Protein 3C0F (pdb70)

Structure (mmCIF, N/CA/C/O backbone):
data_3C0F
#
_entry.id   3C0F
#
_cell.length_a   49.737
_cell.length_b   49.737
_cell.length_c   106.462
_cell.angle_alpha   90.00
_cell.angle_beta   90.00
_cell.angle_gamma   90.00
#
_symmetry.space_group_name_H-M   'P 41 21 2'
#
loop_
_entity.id
_entity.type
_entity.pdbx_description
1 polymer 'Uncharacterized protein AF_1514'
2 water water
#
loop_
_atom_site.group_PDB
_atom_site.id
_atom_site.type_symbol
_atom_site.label_atom_id
_atom_site.label_alt_id
_atom_site.label_comp_id
_atom_site.label_asym_id
_atom_site.label_entity_id
_atom_site.label_seq_id
_atom_site.pdbx_PDB_ins_code
_atom_site.Cartn_x
_atom_site.Cartn_y
_atom_site.Cartn_z
_atom_site.occupancy
_atom_site.B_iso_or_equiv
_atom_site.auth_seq_id
_atom_site.auth_comp_id
_atom_site.auth_asym_id
_atom_site.auth_atom_id
_atom_site.pdbx_PDB_model_num
ATOM 1 N N . ILE A 1 3 ? 20.360 31.982 -13.438 1.00 20.00 3 ILE B N 1
ATOM 2 C CA . ILE A 1 3 ? 20.132 31.821 -12.007 1.00 20.00 3 ILE B CA 1
ATOM 3 C C . ILE A 1 3 ? 18.915 30.942 -11.739 1.00 20.00 3 ILE B C 1
ATOM 4 O O . ILE A 1 3 ? 17.817 31.201 -12.258 1.00 17.35 3 ILE B O 1
ATOM 6 N N . MET A 1 4 ? 19.121 29.889 -10.958 1.00 16.66 4 MET B N 1
ATOM 7 C CA . MET A 1 4 ? 18.076 28.932 -10.601 1.00 16.27 4 MET B CA 1
ATOM 8 C C . MET A 1 4 ? 18.168 28.608 -9.110 1.00 15.66 4 MET B C 1
ATOM 9 O O . MET A 1 4 ? 19.134 28.995 -8.450 1.00 15.49 4 MET B O 1
ATOM 14 N N . ASP A 1 5 ? 17.172 27.894 -8.589 1.00 15.16 5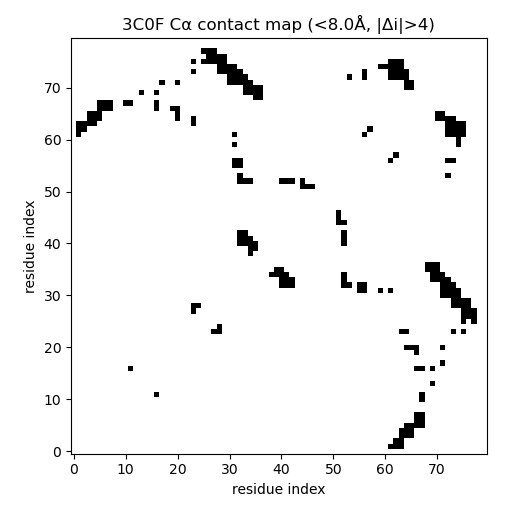 ASP B N 1
ATOM 15 C CA . ASP A 1 5 ? 17.237 27.375 -7.220 1.00 14.91 5 ASP B CA 1
ATOM 16 C C . ASP A 1 5 ? 18.441 26.445 -7.075 1.00 14.63 5 ASP B C 1
ATOM 17 O O . ASP A 1 5 ? 18.775 25.699 -8.002 1.00 14.14 5 ASP B O 1
ATOM 22 N N . GLU A 1 6 ? 19.097 26.509 -5.919 1.00 14.51 6 GLU B N 1
ATOM 23 C CA . GLU A 1 6 ? 20.336 25.764 -5.690 1.00 14.84 6 GLU B CA 1
ATOM 24 C C . GLU A 1 6 ? 20.326 25.018 -4.362 1.00 14.51 6 GLU B C 1
ATOM 25 O O . GLU A 1 6 ? 19.823 25.519 -3.356 1.00 14.47 6 GLU B O 1
ATOM 31 N N . ILE A 1 7 ? 20.893 23.817 -4.372 1.00 14.51 7 ILE B N 1
ATOM 32 C CA . ILE A 1 7 ? 21.096 23.039 -3.152 1.00 14.44 7 ILE B CA 1
ATOM 33 C C . ILE A 1 7 ? 22.551 22.578 -3.145 1.00 14.74 7 ILE B C 1
ATOM 34 O O . ILE A 1 7 ? 23.008 21.927 -4.090 1.00 15.00 7 ILE B O 1
ATOM 50 N N . VAL A 1 9 ? 25.365 20.477 -1.109 1.00 14.84 9 VAL B N 1
ATOM 51 C CA . VAL A 1 9 ? 25.607 19.464 -0.086 1.00 14.87 9 VAL B CA 1
ATOM 52 C C . VAL A 1 9 ? 27.110 19.311 0.156 1.00 14.91 9 VAL B C 1
ATOM 53 O O . VAL A 1 9 ? 27.882 19.115 -0.785 1.00 14.86 9 VAL B O 1
ATOM 57 N N . ASN A 1 10 ? 27.505 19.420 1.422 1.00 14.97 10 ASN B N 1
ATOM 58 C CA . ASN A 1 10 ? 28.890 19.231 1.847 1.00 15.39 10 ASN B CA 1
ATOM 59 C C . ASN A 1 10 ? 28.982 18.087 2.850 1.00 15.38 10 ASN B C 1
ATOM 60 O O . ASN A 1 10 ? 28.611 18.236 4.018 1.00 15.04 10 ASN B O 1
ATOM 65 N N . LEU A 1 11 ? 29.456 16.939 2.375 1.00 15.71 11 LEU B N 1
ATOM 66 C CA . LEU A 1 11 ? 29.568 15.741 3.200 1.00 16.10 11 LEU B CA 1
ATOM 67 C C . LEU A 1 11 ? 31.002 15.539 3.661 1.00 16.37 11 LEU B C 1
ATOM 68 O O . LEU A 1 11 ? 31.949 15.798 2.911 1.00 16.25 11 LEU B O 1
ATOM 73 N N . GLN A 1 12 ? 31.151 15.079 4.901 1.00 16.67 12 GLN B N 1
ATOM 74 C CA . GLN A 1 12 ? 32.466 14.809 5.482 1.00 17.18 12 GLN B CA 1
ATOM 75 C C . GLN A 1 12 ? 33.209 13.692 4.747 1.00 17.28 12 GLN B C 1
ATOM 76 O O . GLN A 1 12 ? 34.431 13.748 4.591 1.00 17.38 12 GLN B O 1
ATOM 82 N N . LYS A 1 13 ? 32.465 12.689 4.289 1.00 17.34 13 LYS B N 1
ATOM 83 C CA . LYS A 1 13 ? 33.053 11.571 3.561 1.00 17.49 13 LYS B CA 1
ATOM 84 C C . LYS A 1 13 ? 33.306 11.921 2.094 1.00 17.61 13 LYS B C 1
ATOM 85 O O . LYS A 1 13 ? 32.684 12.836 1.543 1.00 17.35 13 LYS B O 1
ATOM 91 N N . GLU A 1 14 ? 34.230 11.191 1.477 1.00 17.67 14 GLU B N 1
ATOM 92 C CA . GLU A 1 14 ? 34.483 11.315 0.047 1.00 18.04 14 GLU B CA 1
ATOM 93 C C . GLU A 1 14 ? 33.434 10.527 -0.730 1.00 18.10 14 GLU B C 1
ATOM 94 O O . GLU A 1 14 ? 33.023 9.441 -0.307 1.00 18.24 14 GLU B O 1
ATOM 100 N N . VAL A 1 15 ? 32.995 11.088 -1.855 1.00 18.01 15 VAL B N 1
ATOM 101 C CA . VAL A 1 15 ? 31.979 10.455 -2.693 1.00 17.93 15 VAL B CA 1
ATOM 102 C C . VAL A 1 15 ? 32.468 10.218 -4.119 1.00 17.84 15 VAL B C 1
ATOM 103 O O . VAL A 1 15 ? 33.235 11.016 -4.669 1.00 17.88 15 VAL B O 1
ATOM 107 N N . SER A 1 16 ? 32.018 9.111 -4.701 1.00 17.49 16 SER B N 1
ATOM 108 C CA . SER A 1 16 ? 32.243 8.818 -6.110 1.00 17.37 16 SER B CA 1
ATOM 109 C C . SER A 1 16 ? 31.183 9.530 -6.940 1.00 17.32 16 SER B C 1
ATOM 110 O O . SER A 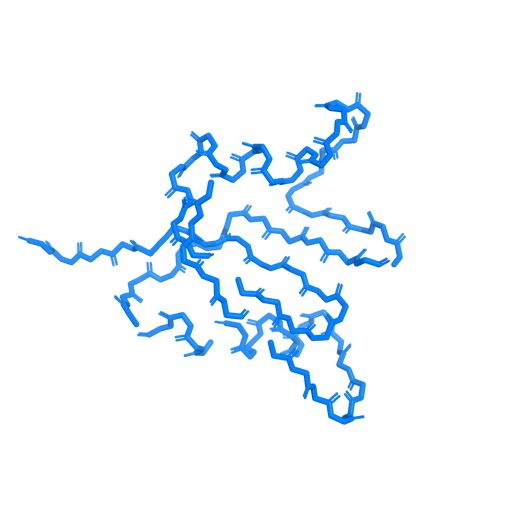1 16 ? 30.221 10.075 -6.391 1.00 17.11 16 SER B O 1
ATOM 113 N N . LEU A 1 17 ? 31.355 9.522 -8.259 1.00 17.15 17 LEU B N 1
ATOM 114 C CA . LEU A 1 17 ? 30.363 10.107 -9.158 1.00 17.09 17 LEU B CA 1
ATOM 115 C C . LEU A 1 17 ? 28.990 9.446 -8.984 1.00 17.11 17 LEU B C 1
ATOM 116 O O . LEU A 1 17 ? 27.977 10.141 -8.885 1.00 16.91 17 LEU B O 1
ATOM 121 N N . GLU A 1 18 ? 28.974 8.113 -8.931 1.00 17.18 18 GLU B N 1
ATOM 122 C CA . GLU A 1 18 ? 27.738 7.342 -8.764 1.00 17.44 18 GLU B CA 1
ATOM 123 C C . GLU A 1 18 ? 27.042 7.675 -7.440 1.00 17.29 18 GLU B C 1
ATOM 124 O O . GLU A 1 18 ? 25.832 7.903 -7.408 1.00 16.97 18 GLU B O 1
ATOM 130 N N . GLU A 1 19 ? 27.820 7.704 -6.360 1.00 17.16 19 GLU B N 1
ATOM 131 C CA . GLU A 1 19 ? 27.301 8.039 -5.035 1.00 17.40 19 GLU B CA 1
ATOM 132 C C . GLU A 1 19 ? 26.722 9.452 -4.986 1.00 17.08 19 GLU B C 1
ATOM 133 O O . GLU A 1 19 ? 25.632 9.657 -4.443 1.00 17.07 19 GLU B O 1
ATOM 139 N N . ALA A 1 20 ? 27.452 10.411 -5.559 1.00 16.70 20 ALA B N 1
ATOM 140 C CA . ALA A 1 20 ? 27.018 11.806 -5.601 1.00 16.47 20 ALA B CA 1
ATOM 141 C C . ALA A 1 20 ? 25.741 11.981 -6.423 1.00 16.00 20 ALA B C 1
ATOM 142 O O . ALA A 1 20 ? 24.846 12.741 -6.033 1.00 15.70 20 ALA B O 1
ATOM 144 N N . GLU A 1 21 ? 25.662 11.278 -7.553 1.00 15.53 21 GLU B N 1
ATOM 145 C CA . GLU A 1 21 ? 24.477 11.324 -8.409 1.00 15.34 21 GLU B CA 1
ATOM 146 C C . GLU A 1 21 ? 23.248 10.768 -7.696 1.00 15.19 21 GLU B C 1
ATOM 147 O O . GLU A 1 21 ? 22.167 11.353 -7.775 1.00 14.66 21 GLU B O 1
ATOM 153 N N . ARG A 1 22 ? 23.430 9.652 -6.992 1.00 15.34 22 ARG B N 1
ATOM 154 C CA . ARG A 1 22 ? 22.356 9.050 -6.197 1.00 15.57 22 ARG B CA 1
ATOM 155 C C . ARG A 1 22 ? 21.853 10.021 -5.121 1.00 15.48 22 ARG B C 1
ATOM 156 O O . ARG A 1 22 ? 20.641 10.199 -4.969 1.00 15.10 22 ARG B O 1
ATOM 164 N N . TYR A 1 23 ? 22.784 10.655 -4.402 1.00 15.31 23 TYR B N 1
ATOM 165 C CA . TYR A 1 23 ? 22.456 11.693 -3.408 1.00 15.52 23 TYR B CA 1
ATOM 166 C C . TYR A 1 23 ? 21.647 12.844 -4.019 1.00 15.50 23 TYR B C 1
ATOM 167 O O . TYR A 1 23 ? 20.632 13.273 -3.454 1.00 15.37 23 TYR B O 1
ATOM 176 N N . ALA A 1 24 ? 22.107 13.332 -5.171 1.00 15.17 24 ALA B N 1
ATOM 177 C CA . ALA A 1 24 ? 21.456 14.430 -5.889 1.00 15.24 24 ALA B CA 1
ATOM 178 C C . ALA A 1 24 ? 20.055 14.060 -6.385 1.00 15.28 24 ALA B C 1
ATOM 179 O O . ALA A 1 24 ? 19.108 14.829 -6.200 1.00 14.94 24 ALA B O 1
ATOM 192 N N . ASN A 1 26 ? 18.146 11.708 -5.259 1.00 15.08 26 ASN B N 1
ATOM 193 C CA . ASN A 1 26 ? 17.299 11.527 -4.083 1.00 15.39 26 ASN B CA 1
ATOM 194 C C . ASN A 1 26 ? 16.716 12.837 -3.560 1.00 15.17 26 ASN B C 1
ATOM 195 O O . ASN A 1 26 ? 15.529 12.904 -3.241 1.00 15.29 26 ASN B O 1
ATOM 200 N N . ILE A 1 27 ? 17.549 13.876 -3.497 1.00 14.75 27 ILE B N 1
ATOM 201 C CA . ILE A 1 27 ? 17.095 15.216 -3.111 1.00 14.64 27 ILE B CA 1
ATOM 202 C C . ILE A 1 27 ? 16.112 15.799 -4.130 1.00 14.56 27 ILE B C 1
ATOM 203 O O . ILE A 1 27 ? 15.037 16.275 -3.751 1.00 14.39 27 ILE B O 1
ATOM 208 N N . ALA A 1 28 ? 16.486 15.754 -5.410 1.00 14.57 28 ALA B N 1
ATOM 209 C CA . ALA A 1 28 ? 15.641 16.254 -6.503 1.00 14.45 28 ALA B CA 1
ATOM 210 C C . ALA A 1 28 ? 14.232 15.656 -6.487 1.00 14.34 28 ALA B C 1
ATOM 211 O O . ALA A 1 28 ? 13.252 16.351 -6.778 1.00 14.25 28 ALA B O 1
ATOM 213 N N . SER A 1 29 ? 14.142 14.376 -6.123 1.00 14.33 29 SER B N 1
ATOM 214 C CA . SER A 1 29 ? 12.891 13.615 -6.190 1.00 14.35 29 SER B CA 1
ATOM 215 C C . SER A 1 29 ? 11.770 14.140 -5.277 1.00 14.20 29 SER B C 1
ATOM 216 O O . SER A 1 29 ? 10.597 13.845 -5.505 1.00 13.81 29 SER B O 1
ATOM 230 N N . TYR A 1 31 ? 10.876 17.138 -5.176 1.00 13.67 31 TYR B N 1
ATOM 231 C CA . TYR A 1 31 ? 10.293 18.311 -5.840 1.00 13.34 31 TYR B CA 1
ATOM 232 C C . TYR A 1 31 ? 9.556 17.988 -7.135 1.00 13.00 31 TYR B C 1
ATOM 233 O O . TYR A 1 31 ? 8.802 18.814 -7.655 1.00 12.67 31 TYR B O 1
ATOM 242 N N . GLY A 1 32 ? 9.758 16.774 -7.633 1.00 12.47 32 GLY B N 1
ATOM 243 C CA . GLY A 1 32 ? 9.095 16.319 -8.847 1.00 12.23 32 GLY B CA 1
ATOM 244 C C . GLY A 1 32 ? 9.962 15.342 -9.608 1.00 11.88 32 GLY B C 1
ATOM 245 O O . GLY A 1 32 ? 10.855 14.710 -9.035 1.00 12.02 32 GLY B O 1
ATOM 246 N N . ASP A 1 33 ? 9.689 15.222 -10.903 1.00 11.54 33 ASP B N 1
ATOM 247 C CA . ASP A 1 33 ? 10.413 14.318 -11.786 1.00 11.33 33 ASP B CA 1
ATOM 248 C C . ASP A 1 33 ? 11.734 14.963 -12.221 1.00 11.42 33 ASP B C 1
ATOM 249 O O . ASP A 1 33 ? 11.745 15.885 -13.042 1.00 11.44 33 ASP B O 1
ATOM 254 N N . GLY A 1 34 ? 12.837 14.461 -11.669 1.00 11.38 34 GLY B N 1
ATOM 255 C CA . GLY A 1 34 ? 14.163 15.032 -11.900 1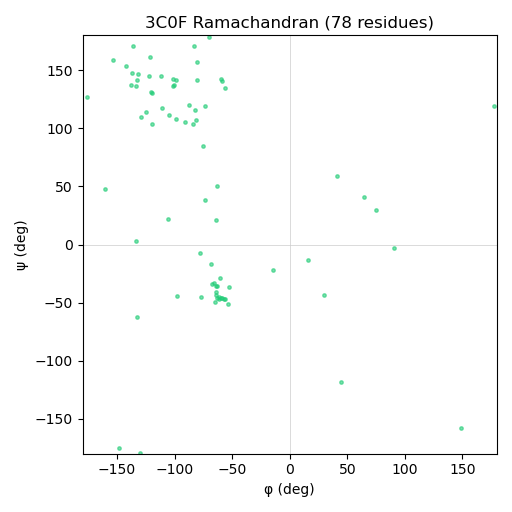.00 12.01 34 GLY B CA 1
ATOM 256 C C . GLY A 1 34 ? 14.824 14.535 -13.172 1.00 12.40 34 GLY B C 1
ATOM 257 O O . GLY A 1 34 ? 15.322 13.408 -13.224 1.00 12.47 34 GLY B O 1
ATOM 258 N N . ILE A 1 35 ? 14.820 15.379 -14.200 1.00 12.55 35 ILE B N 1
ATOM 259 C CA . ILE A 1 35 ? 15.507 15.076 -15.452 1.00 12.85 35 ILE B CA 1
ATOM 260 C C . ILE A 1 35 ? 16.933 15.617 -15.361 1.00 12.87 35 ILE B C 1
ATOM 261 O O . ILE A 1 35 ? 17.149 16.829 -15.440 1.00 13.03 35 ILE B O 1
ATOM 266 N N . LEU A 1 36 ? 17.899 14.720 -15.185 1.00 12.67 36 LEU B N 1
ATOM 267 C CA . LEU A 1 36 ? 19.301 15.125 -15.099 1.00 12.72 36 LEU B CA 1
ATOM 268 C C . LEU A 1 36 ? 19.830 15.521 -16.473 1.00 12.59 36 LEU B C 1
ATOM 269 O O . LEU A 1 36 ? 19.847 14.709 -17.403 1.00 12.67 36 LEU B O 1
ATOM 274 N N . LEU A 1 37 ? 20.261 16.774 -16.587 1.00 12.46 37 LEU B N 1
ATOM 275 C CA . LEU A 1 37 ? 20.708 17.325 -17.865 1.00 12.76 37 LEU B CA 1
ATOM 276 C C . LEU A 1 37 ? 22.228 17.287 -18.027 1.00 12.59 37 LEU B C 1
ATOM 277 O O . LEU A 1 37 ? 22.732 16.927 -19.091 1.00 12.96 37 LEU B O 1
ATOM 282 N N . SER A 1 38 ? 22.953 17.661 -16.976 1.00 12.48 38 SER B N 1
ATOM 283 C CA . SER A 1 38 ? 24.414 17.688 -17.034 1.00 12.24 38 SER B CA 1
ATOM 284 C C . SER A 1 38 ? 25.067 17.495 -15.668 1.00 12.30 38 SER B C 1
ATOM 285 O O . SER A 1 38 ? 24.441 17.715 -14.629 1.00 11.93 38 SER B O 1
ATOM 288 N N . VAL A 1 39 ? 26.328 17.076 -15.692 1.00 12.37 39 VAL B N 1
ATOM 289 C CA . VAL A 1 39 ? 27.131 16.915 -14.484 1.00 12.44 39 VAL B CA 1
ATOM 290 C C . VAL A 1 39 ? 28.530 17.471 -14.731 1.00 12.43 39 VAL B C 1
ATOM 291 O O . VAL A 1 39 ? 29.039 17.413 -15.852 1.00 12.38 39 VAL B O 1
ATOM 295 N N . HIS A 1 40 ? 29.129 18.017 -13.679 1.00 12.36 40 HIS B N 1
ATOM 296 C CA . HIS A 1 40 ? 30.506 18.485 -13.717 1.00 12.56 40 HIS B CA 1
ATOM 297 C C . HIS A 1 40 ? 31.231 18.086 -12.440 1.00 12.49 40 HIS B C 1
ATOM 298 O O . HIS A 1 40 ? 30.677 18.185 -11.344 1.00 12.62 40 HIS B O 1
ATOM 305 N N . ASP A 1 41 ? 32.468 17.625 -12.602 1.00 12.24 41 ASP B N 1
ATOM 306 C CA . ASP A 1 4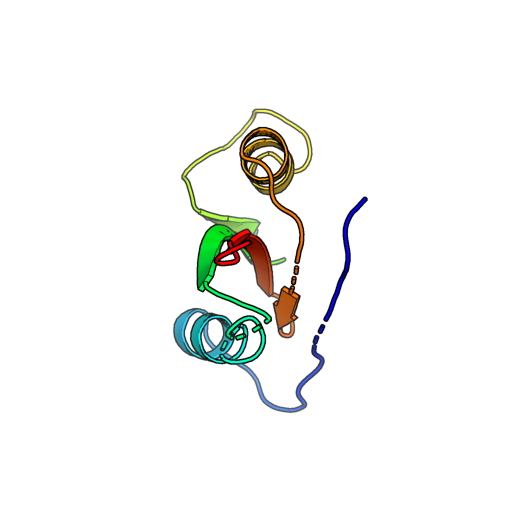1 ? 33.351 17.314 -11.485 1.00 12.09 41 ASP B CA 1
ATOM 307 C C . ASP A 1 41 ? 34.369 18.450 -11.408 1.00 12.29 41 ASP B C 1
ATOM 308 O O . ASP A 1 41 ? 35.208 18.595 -12.301 1.00 12.07 41 ASP B O 1
ATOM 313 N N . SER A 1 42 ? 34.283 19.254 -10.352 1.00 12.43 42 SER B N 1
ATOM 314 C CA . SER A 1 42 ? 35.185 20.402 -10.174 1.00 12.68 42 SER B CA 1
ATOM 315 C C . SER A 1 42 ? 36.619 20.026 -9.776 1.00 12.85 42 SER B C 1
ATOM 316 O O . SER A 1 42 ? 37.525 20.860 -9.857 1.00 12.83 42 SER B O 1
ATOM 330 N N . THR A 1 44 ? 38.231 17.154 -11.168 1.00 13.19 44 THR B N 1
ATOM 331 C CA . THR A 1 44 ? 38.883 16.547 -12.341 1.00 13.11 44 THR B CA 1
ATOM 332 C C . THR A 1 44 ? 38.640 17.313 -13.639 1.00 13.18 44 THR B C 1
ATOM 333 O O . THR A 1 44 ? 39.396 17.166 -14.604 1.00 13.41 44 THR B O 1
ATOM 337 N N . GLY A 1 45 ? 37.573 18.107 -13.669 1.00 13.16 45 GLY B N 1
ATOM 338 C CA . GLY A 1 45 ? 37.180 18.829 -14.874 1.00 13.18 45 GLY B CA 1
ATOM 339 C C . GLY A 1 45 ? 36.220 18.051 -15.760 1.00 13.33 45 GLY B C 1
ATOM 340 O O . GLY A 1 45 ? 35.761 18.565 -16.780 1.00 13.56 45 GLY B O 1
ATOM 341 N N . TYR A 1 46 ? 35.917 16.813 -15.371 1.00 13.22 46 TYR B N 1
ATOM 342 C CA . TYR A 1 46 ? 34.984 15.968 -16.116 1.00 13.42 46 TYR B CA 1
ATOM 343 C C . TYR A 1 46 ? 33.603 16.603 -16.233 1.00 12.94 46 TYR B C 1
ATOM 344 O O . TYR A 1 46 ? 33.111 17.224 -15.287 1.00 12.60 46 TYR B O 1
ATOM 353 N N . ARG A 1 47 ? 32.988 16.450 -17.403 1.00 12.53 47 ARG B N 1
ATOM 354 C CA . ARG A 1 47 ? 3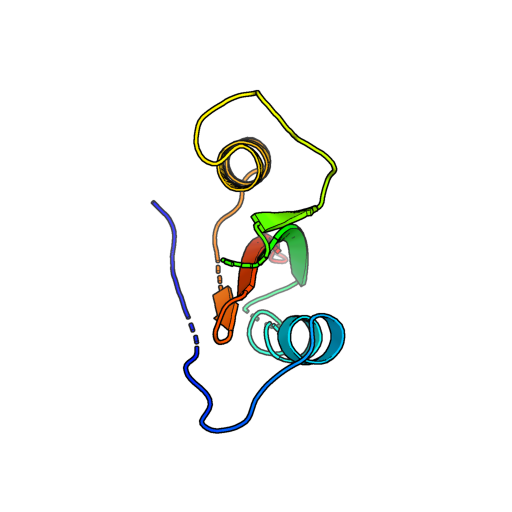1.583 16.809 -17.566 1.00 12.52 47 ARG B CA 1
ATOM 355 C C . ARG A 1 47 ? 30.844 15.837 -18.480 1.00 12.70 47 ARG B C 1
ATOM 356 O O . ARG A 1 47 ? 31.447 15.188 -19.339 1.00 12.64 47 ARG B O 1
ATOM 364 N N . ALA A 1 48 ? 29.538 15.736 -18.260 1.00 12.89 48 ALA B N 1
ATOM 365 C CA . ALA A 1 48 ? 28.633 15.030 -19.156 1.00 13.18 48 ALA B CA 1
ATOM 366 C C . ALA A 1 48 ? 27.429 15.946 -19.373 1.00 13.57 48 ALA B C 1
ATOM 367 O O . ALA A 1 48 ? 26.955 16.565 -18.420 1.00 13.29 48 ALA B O 1
ATOM 369 N N . PRO A 1 49 ? 26.947 16.065 -20.626 1.00 13.96 49 PRO B N 1
ATOM 370 C CA . PRO A 1 49 ? 27.433 15.367 -21.821 1.00 14.33 49 PRO B CA 1
ATOM 371 C C . PRO A 1 49 ? 28.809 15.859 -22.275 1.00 14.88 49 PRO B C 1
ATOM 372 O O . PRO A 1 49 ? 29.373 16.784 -21.677 1.00 14.35 49 PRO B O 1
ATOM 376 N N . GLU A 1 50 ? 29.329 15.243 -23.333 1.00 15.51 50 GLU B N 1
ATOM 377 C CA . GLU A 1 50 ? 30.673 15.525 -23.819 1.00 16.66 50 GLU B CA 1
ATOM 378 C C . GLU A 1 50 ? 30.727 16.858 -24.573 1.00 17.29 50 GLU B C 1
ATOM 379 O O . GLU A 1 50 ? 30.616 16.897 -25.803 1.00 17.04 50 GLU B O 1
ATOM 385 N N . VAL A 1 51 ? 30.883 17.944 -23.818 1.00 18.39 51 VAL B N 1
ATOM 386 C CA . VAL A 1 51 ? 30.997 19.291 -24.385 1.00 19.28 51 VAL B CA 1
ATOM 387 C C . VAL A 1 51 ? 32.276 19.977 -23.897 1.00 19.95 51 VAL B C 1
ATOM 388 O O . VAL A 1 51 ? 32.430 20.250 -22.703 1.00 19.90 51 VAL B O 1
ATOM 392 N N . TYR A 1 52 ? 33.180 20.227 -24.837 1.00 20.61 52 TYR B N 1
ATOM 393 C CA . TYR A 1 52 ? 34.492 20.749 -24.544 1.00 21.56 52 TYR B CA 1
ATOM 394 C C . TYR A 1 52 ? 34.805 21.916 -25.460 1.00 22.03 52 TYR B C 1
ATOM 395 O O . TYR A 1 52 ? 34.384 21.951 -26.601 1.00 22.15 52 TYR B O 1
ATOM 404 N N . CYS A 1 53 ? 35.545 22.884 -24.965 1.00 22.63 53 CYS B N 1
ATOM 405 C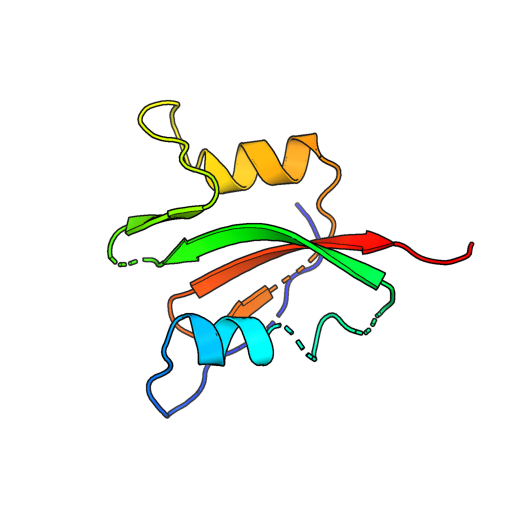 CA . CYS A 1 53 ? 36.032 23.954 -25.813 1.00 23.19 53 CYS B CA 1
ATOM 406 C C . CYS A 1 53 ? 34.978 24.857 -26.434 1.00 23.57 53 CYS B C 1
ATOM 407 O O . CYS A 1 53 ? 35.132 25.263 -27.589 1.00 23.54 53 CYS B O 1
ATOM 408 N N . CYS A 1 54 ? 33.950 25.216 -25.644 1.00 23.89 54 CYS B N 1
ATOM 409 C CA . CYS A 1 54 ? 32.774 25.908 -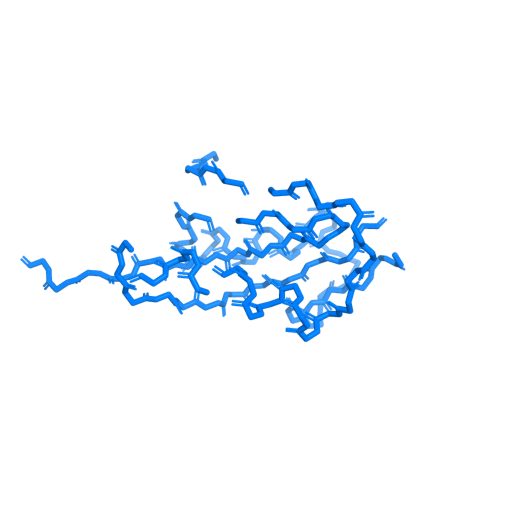26.150 1.00 24.27 54 CYS B CA 1
ATOM 410 C C . CYS A 1 54 ? 31.788 26.716 -25.277 1.00 24.31 54 CYS B C 1
ATOM 411 O O . CYS A 1 54 ? 30.619 26.554 -25.467 1.00 24.51 54 CYS B O 1
ATOM 414 N N . GLY A 1 55 ? 32.171 27.608 -24.374 1.00 24.33 55 GLY B N 1
ATOM 415 C CA . GLY A 1 55 ? 33.552 27.845 -23.955 1.00 24.04 55 GLY B CA 1
ATOM 416 C C . GLY A 1 55 ? 33.604 27.888 -22.435 1.00 23.82 55 GLY B C 1
ATOM 417 O O . GLY A 1 55 ? 34.256 27.053 -21.805 1.00 23.95 55 GLY B O 1
ATOM 418 N N . GLU A 1 56 ? 32.901 28.858 -21.848 1.00 23.51 56 GLU B N 1
ATOM 419 C CA . GLU A 1 56 ? 32.799 28.989 -20.391 1.00 23.00 56 GLU B CA 1
ATOM 420 C C . GLU A 1 56 ? 31.660 28.169 -19.804 1.00 22.75 56 GLU B C 1
ATOM 421 O O . GLU A 1 56 ? 30.494 28.380 -20.148 1.00 22.83 56 GLU B O 1
ATOM 422 N N . LYS A 1 57 ? 32.009 27.239 -18.913 1.00 22.25 57 LYS B N 1
ATOM 423 C CA . LYS A 1 57 ? 31.057 26.305 -18.278 1.00 21.87 57 LYS B CA 1
ATOM 424 C C . LYS A 1 57 ? 29.999 25.740 -19.245 1.00 21.51 57 LYS B C 1
ATOM 425 O O . LYS A 1 57 ? 28.797 25.912 -19.018 1.00 21.41 57 LYS B O 1
ATOM 429 N N . PRO A 1 58 ? 30.441 25.057 -20.325 1.00 21.22 58 PRO B N 1
ATOM 430 C CA . PRO A 1 58 ? 29.513 24.586 -21.365 1.00 20.97 58 PRO B CA 1
ATOM 431 C C . PRO A 1 58 ? 28.435 23.611 -20.875 1.00 20.75 58 PRO B C 1
ATOM 432 O O . PRO A 1 58 ? 27.347 23.567 -21.452 1.00 20.54 58 PRO B O 1
ATOM 436 N N . TRP A 1 59 ? 28.741 22.843 -19.829 1.00 20.46 59 TRP B N 1
ATOM 437 C CA . TRP A 1 59 ? 27.783 21.901 -19.237 1.00 20.43 59 TRP B CA 1
ATOM 438 C C . TRP A 1 59 ? 26.602 22.643 -18.601 1.00 20.40 59 TRP B C 1
ATOM 439 O O . TRP A 1 59 ? 25.478 22.140 -18.594 1.00 20.50 59 TRP B O 1
ATOM 450 N N . GLU A 1 60 ? 26.873 23.834 -18.068 1.00 20.32 60 GLU B N 1
ATOM 451 C CA . GLU A 1 60 ? 25.842 24.666 -17.457 1.00 20.18 60 GLU B CA 1
ATOM 452 C C . GLU A 1 60 ? 25.000 25.356 -18.529 1.00 20.11 60 GLU B C 1
ATOM 453 O O . GLU A 1 60 ? 23.770 25.381 -18.437 1.00 20.00 60 GLU B O 1
ATOM 459 N N . VAL A 1 61 ? 25.670 25.906 -19.541 1.00 19.96 61 VAL B N 1
ATOM 460 C CA . VAL A 1 61 ? 24.995 26.527 -20.682 1.00 19.95 61 VAL B CA 1
ATOM 461 C C . VAL A 1 61 ? 24.052 25.524 -21.354 1.00 19.82 61 VAL B C 1
ATOM 462 O O . VAL A 1 61 ? 22.894 25.845 -21.629 1.00 19.77 61 VAL B O 1
ATOM 466 N N . TYR A 1 62 ? 24.553 24.310 -21.589 1.00 19.75 62 TYR B N 1
ATOM 467 C CA . TYR A 1 62 ? 23.761 23.217 -22.158 1.00 19.56 62 TYR B CA 1
ATOM 468 C C . TYR A 1 62 ? 22.480 22.973 -21.359 1.00 19.36 62 TYR B C 1
ATOM 469 O O . TYR A 1 62 ? 21.387 22.919 -21.928 1.00 19.28 62 TYR B O 1
ATOM 478 N N . ALA A 1 63 ? 22.630 22.829 -20.043 1.00 18.87 63 ALA B N 1
ATOM 479 C CA . ALA A 1 63 ? 21.511 22.558 -19.147 1.00 18.54 63 ALA B CA 1
ATOM 480 C C . ALA A 1 63 ? 20.495 23.702 -19.139 1.00 18.44 63 ALA B C 1
ATOM 481 O O . ALA A 1 63 ? 19.291 23.469 -19.242 1.00 18.29 63 ALA B O 1
ATOM 483 N N . CYS A 1 64 ? 20.991 24.934 -19.040 1.00 18.34 64 CYS B N 1
ATOM 484 C CA . CYS A 1 64 ? 20.131 26.117 -18.988 1.00 18.50 64 CYS B CA 1
ATOM 485 C C . CYS A 1 64 ? 19.317 26.303 -20.266 1.00 18.34 64 CYS B C 1
ATOM 486 O O . CYS A 1 64 ? 18.161 26.736 -20.216 1.00 18.29 64 CYS B O 1
ATOM 489 N N . ASN A 1 65 ? 19.922 25.955 -21.401 1.00 18.05 65 ASN B N 1
ATOM 490 C CA . ASN A 1 65 ? 19.231 25.955 -22.689 1.00 18.04 65 ASN B CA 1
ATOM 491 C C . ASN A 1 65 ? 18.157 24.864 -22.798 1.00 17.89 65 ASN B C 1
ATOM 492 O O . ASN A 1 65 ? 17.296 24.927 -23.678 1.00 17.88 65 ASN B O 1
ATOM 497 N N . ARG A 1 66 ? 18.217 23.873 -21.906 1.00 17.70 66 ARG B N 1
ATOM 498 C CA . ARG A 1 66 ? 17.202 22.811 -21.836 1.00 17.67 66 ARG B CA 1
ATOM 499 C C . ARG A 1 66 ? 16.271 22.974 -20.625 1.00 17.30 66 ARG B C 1
ATOM 500 O O . ARG A 1 66 ? 15.649 22.010 -20.176 1.00 17.41 66 ARG B O 1
ATOM 507 N N . GLY A 1 67 ? 16.186 24.191 -20.097 1.00 16.68 67 GLY B N 1
ATOM 508 C CA . GLY A 1 67 ? 15.232 24.509 -19.034 1.00 16.10 67 GLY B CA 1
ATOM 509 C C . GLY A 1 67 ? 15.582 23.997 -17.648 1.00 15.74 67 GLY B C 1
ATOM 510 O O . GLY A 1 67 ? 14.687 23.715 -16.843 1.00 15.61 67 GLY B O 1
ATOM 511 N N . ALA A 1 68 ? 16.878 23.882 -17.358 1.00 15.27 68 ALA B N 1
ATOM 512 C CA . ALA A 1 68 ? 17.324 23.528 -16.011 1.00 15.11 68 ALA B CA 1
ATOM 513 C C . ALA A 1 68 ? 16.757 24.529 -15.005 1.00 14.95 68 ALA B C 1
ATOM 514 O O . ALA A 1 68 ? 16.778 25.740 -15.246 1.00 14.90 68 ALA B O 1
ATOM 516 N N . ASN A 1 69 ? 16.235 24.015 -13.894 1.00 14.63 69 ASN B N 1
ATOM 517 C CA . ASN A 1 69 ? 15.651 24.863 -12.853 1.00 14.59 69 ASN B CA 1
ATOM 518 C C . ASN A 1 69 ? 16.091 24.513 -11.429 1.00 14.43 69 ASN B C 1
ATOM 519 O O . ASN A 1 69 ? 15.624 25.117 -10.461 1.00 14.16 69 ASN B O 1
ATOM 524 N N . LEU A 1 70 ? 16.987 23.534 -11.309 1.00 14.37 70 LEU B N 1
ATOM 525 C CA . LEU A 1 70 ? 17.552 23.164 -10.010 1.00 14.52 70 LEU B CA 1
ATOM 526 C C . LEU A 1 70 ? 18.982 22.651 -10.144 1.00 14.52 70 LEU B C 1
ATOM 527 O O . LEU A 1 70 ? 19.242 21.680 -10.860 1.00 14.72 70 LEU B O 1
ATOM 543 N N . ILE A 1 72 ? 22.040 21.036 -8.075 1.00 14.60 72 ILE B N 1
ATOM 544 C CA . ILE A 1 72 ? 22.408 20.346 -6.837 1.00 14.61 72 ILE B CA 1
ATOM 545 C C . ILE A 1 72 ? 23.891 19.993 -6.859 1.00 14.43 72 ILE B C 1
ATOM 546 O O . ILE A 1 72 ? 24.354 19.265 -7.744 1.00 14.65 72 ILE B O 1
ATOM 551 N N . SER A 1 73 ? 24.633 20.531 -5.895 1.00 14.28 73 SER B N 1
ATOM 552 C CA . SER A 1 73 ? 26.043 20.183 -5.739 1.00 14.09 73 SER B CA 1
ATOM 553 C C . SER A 1 73 ? 26.216 19.189 -4.599 1.00 13.78 73 SER B C 1
ATOM 554 O O . SER A 1 73 ? 25.593 19.330 -3.543 1.00 13.84 73 SER B O 1
ATOM 557 N N . VAL A 1 74 ? 27.043 18.174 -4.830 1.00 13.43 74 VAL B N 1
ATOM 558 C CA . VAL A 1 74 ? 27.399 17.196 -3.804 1.00 13.09 74 VAL B CA 1
ATOM 559 C C . VAL A 1 74 ? 28.921 17.111 -3.793 1.00 12.78 74 VAL B C 1
ATOM 560 O O . VAL A 1 74 ? 29.535 16.598 -4.741 1.00 12.67 74 VAL B O 1
ATOM 564 N N . ASN A 1 75 ? 29.520 17.630 -2.721 1.00 12.20 75 ASN B N 1
ATOM 565 C CA . ASN A 1 75 ? 30.967 17.861 -2.656 1.00 11.95 75 ASN B CA 1
ATOM 566 C C . ASN A 1 75 ? 31.497 18.498 -3.955 1.00 11.84 75 ASN B C 1
ATOM 567 O O . ASN A 1 75 ? 31.052 19.589 -4.322 1.00 11.68 75 ASN B O 1
ATOM 572 N N . GLN A 1 76 ? 32.399 17.814 -4.662 1.00 11.80 76 GLN B N 1
ATOM 573 C CA . GLN A 1 76 ? 33.019 18.366 -5.875 1.00 11.78 76 GLN B CA 1
ATOM 574 C C . GLN A 1 76 ? 32.142 18.321 -7.136 1.00 11.82 76 GLN B C 1
ATOM 575 O O . GLN A 1 76 ? 32.520 18.866 -8.176 1.00 11.84 76 GLN B O 1
ATOM 581 N N . PHE A 1 77 ? 30.990 17.661 -7.046 1.00 11.88 77 PHE B N 1
ATOM 582 C CA . PHE A 1 77 ? 30.122 17.454 -8.212 1.00 11.83 77 PHE B CA 1
ATOM 583 C C . PHE A 1 77 ? 28.983 18.468 -8.265 1.00 11.98 77 PHE B C 1
ATOM 584 O O . PHE A 1 77 ? 28.423 18.832 -7.232 1.00 11.94 77 PHE B O 1
ATOM 592 N N . GLU A 1 78 ? 28.654 18.928 -9.471 1.00 12.07 78 GLU B N 1
ATOM 593 C CA . GLU A 1 78 ? 27.467 19.761 -9.681 1.00 12.39 78 GLU B CA 1
ATOM 594 C C . GLU A 1 78 ? 26.545 19.068 -10.670 1.00 12.48 78 GLU B C 1
ATOM 595 O O . GLU A 1 78 ? 26.986 18.613 -11.729 1.00 12.59 78 GLU B O 1
ATOM 601 N N . PHE A 1 79 ? 25.270 18.987 -10.305 1.00 12.63 79 PHE B N 1
ATOM 602 C CA . PHE A 1 79 ? 24.256 18.336 -11.125 1.00 12.49 79 PHE B CA 1
ATOM 603 C C . PHE A 1 79 ? 23.186 19.349 -11.501 1.00 12.54 79 PHE B C 1
ATOM 604 O O . PHE A 1 79 ? 22.661 20.050 -10.641 1.00 12.56 79 PHE B O 1
ATOM 612 N N . TYR A 1 80 ? 22.865 19.416 -12.788 1.00 12.28 80 TYR B N 1
ATOM 613 C CA . TYR A 1 80 ? 21.850 20.344 -13.271 1.00 12.17 80 TYR B CA 1
ATOM 614 C C . TYR A 1 80 ? 20.612 19.578 -13.729 1.00 11.85 80 TYR B C 1
ATOM 615 O O . TYR A 1 80 ? 20.680 18.768 -14.662 1.00 11.40 80 TYR B O 1
ATOM 624 N N . PHE A 1 81 ? 19.492 19.841 -13.054 1.00 11.56 81 PHE B N 1
ATOM 625 C CA . PHE A 1 81 ? 18.220 19.164 -13.306 1.00 11.55 81 PHE B CA 1
ATOM 626 C C . PHE A 1 81 ? 17.174 20.093 -13.914 1.00 11.46 81 PHE B C 1
ATOM 627 O O . PHE A 1 81 ? 17.120 21.281 -13.579 1.00 11.07 81 PHE B O 1
ATOM 635 N N . ARG A 1 82 ? 16.341 19.536 -14.793 1.00 11.33 82 ARG B N 1
ATOM 636 C CA . ARG A 1 82 ? 15.020 20.096 -15.070 1.00 11.61 82 ARG B CA 1
ATOM 637 C C . ARG A 1 82 ? 14.003 19.298 -14.251 1.00 11.64 82 ARG B C 1
ATOM 638 O O . ARG A 1 82 ? 13.741 18.126 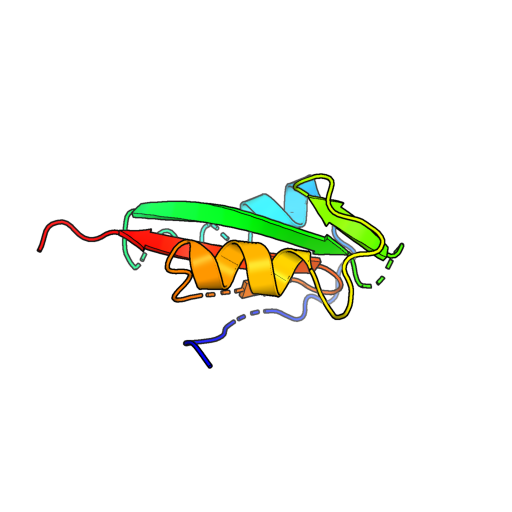-14.536 1.00 11.62 82 ARG B O 1
ATOM 646 N N . ILE A 1 83 ? 13.461 19.928 -13.211 1.00 11.77 83 ILE B N 1
ATOM 647 C CA . ILE A 1 83 ? 12.427 19.307 -12.392 1.00 11.84 83 ILE B CA 1
ATOM 648 C C . ILE A 1 83 ? 11.086 19.499 -13.091 1.00 11.90 83 ILE B C 1
ATOM 649 O O . ILE A 1 83 ? 10.631 20.630 -13.285 1.00 11.46 83 ILE B O 1
ATOM 654 N N . GLU A 1 84 ? 10.481 18.387 -13.495 1.00 12.15 84 GLU B N 1
ATOM 655 C CA . GLU A 1 84 ? 9.178 18.407 -14.145 1.00 12.79 84 GLU B CA 1
ATOM 656 C C . GLU A 1 84 ? 8.087 18.045 -13.148 1.00 13.08 84 GLU B C 1
ATOM 657 O O . GLU A 1 84 ? 8.252 17.134 -12.332 1.00 12.97 84 GLU B O 1
ATOM 663 N N . VAL A 1 85 ? 6.985 18.786 -13.209 1.00 13.57 85 VAL B N 1
ATOM 664 C CA . VAL A 1 85 ? 5.832 18.560 -12.337 1.00 14.26 85 VAL B CA 1
ATOM 665 C C . VAL A 1 85 ? 4.577 18.268 -13.163 1.00 14.73 85 VAL B C 1
ATOM 666 O O . VAL A 1 85 ? 4.526 18.575 -14.360 1.00 14.62 85 VAL B O 1
ATOM 670 N N . GLU A 1 86 ? 3.573 17.678 -12.519 1.00 15.29 86 GLU B N 1
ATOM 671 C CA . GLU A 1 86 ? 2.340 17.273 -13.198 1.00 16.05 86 GLU B CA 1
ATOM 672 C C . GLU A 1 86 ? 1.539 18.481 -13.680 1.00 16.54 86 GLU B C 1
ATOM 673 O O . GLU A 1 86 ? 0.892 18.424 -14.730 1.00 16.87 86 GLU B O 1
ATOM 679 N N . GLY A 1 87 ? 1.600 19.564 -12.902 1.00 17.07 87 GLY B N 1
ATOM 680 C CA . GLY A 1 87 ? 0.956 20.843 -13.228 1.00 17.67 87 GLY B CA 1
ATOM 681 C C . GLY A 1 87 ? -0.461 20.689 -13.772 1.00 17.80 87 GLY B C 1
ATOM 682 O O . GLY A 1 87 ? -1.262 21.621 -13.720 1.00 18.42 87 GLY B O 1
#

Secondary structure (DSSP, 8-state):
--------SS---HHHHHHH-------EEEEEEEEE----EES---SSSSSHHHHHHHHTT----EETTEEEEEEEE---

B-factor: mean 19.46, std 10.46, range [9.95, 85.21]

Foldseek 3Di:
DAEEEEEDPDDDDPVRFVVVCVVLPLADWDWQKKAFCVGDMPPPDCPPDPPVRVVRLVVVQFHYYDYHRMDITTRGDDPD

Sequence (80 aa):
IMDEIVNLQKEVSLEEAERYANIASYGDGILLSVHDSTGYRAPEVYCCGEKPWEVYACNRGANLISVNQFEFYFRIEVEG

Nearest PDB structures (foldseek):
  3c0f-assembly1_B-2  TM=1.000E+00  e=1.004E-14  Archaeoglobus fulgidus DSM 4304
  7m4r-assembly1_B  TM=2.760E-01  e=4.724E+00  Homo sapiens

Radius of gyration: 12.44 Å; Cα contacts (8 Å, |Δi|>4): 133; chains: 1; bounding box: 38×24×32 Å

Solvent-accessible surface area: 5439 Å² total